Protein AF-A0A286PGG1-F1 (afdb_monomer_lite)

Structure (mmCIF, N/CA/C/O backbone):
data_AF-A0A286PGG1-F1
#
_entry.id   AF-A0A286PGG1-F1
#
loop_
_atom_site.group_PDB
_atom_site.id
_atom_site.type_symbol
_atom_site.label_atom_id
_atom_site.label_alt_id
_atom_site.label_comp_id
_atom_site.label_asym_id
_atom_site.label_entity_id
_atom_site.label_seq_id
_atom_site.pdbx_PDB_ins_code
_atom_site.Cartn_x
_atom_site.Cartn_y
_atom_site.Cartn_z
_atom_site.occupancy
_atom_site.B_iso_or_equiv
_atom_site.auth_seq_id
_atom_site.auth_comp_id
_atom_site.auth_asym_id
_atom_site.auth_atom_id
_atom_site.pdbx_PDB_model_num
ATOM 1 N N . MET A 1 1 ? -2.793 -13.727 -3.848 1.00 51.97 1 MET A N 1
ATOM 2 C CA . MET A 1 1 ? -1.692 -13.984 -4.809 1.00 51.97 1 MET A CA 1
ATOM 3 C C . MET A 1 1 ? -1.662 -12.856 -5.827 1.00 51.97 1 MET A C 1
ATOM 5 O O . MET A 1 1 ? -2.693 -12.592 -6.429 1.00 51.97 1 MET A O 1
ATOM 9 N N . ILE A 1 2 ? -0.510 -12.200 -5.996 1.00 56.69 2 ILE A N 1
ATOM 10 C CA . ILE A 1 2 ? -0.256 -11.207 -7.059 1.00 56.69 2 ILE A CA 1
ATOM 11 C C . ILE A 1 2 ? -0.331 -11.961 -8.397 1.00 56.69 2 ILE A C 1
ATOM 13 O O . ILE A 1 2 ? 0.370 -12.958 -8.578 1.00 56.69 2 ILE A O 1
ATOM 17 N N . ARG A 1 3 ? -1.233 -11.553 -9.293 1.00 58.34 3 ARG A N 1
ATOM 18 C CA . ARG A 1 3 ? -1.637 -12.267 -10.521 1.00 58.34 3 ARG A CA 1
ATOM 19 C C . ARG A 1 3 ? -0.759 -11.887 -11.724 1.00 58.34 3 ARG A C 1
ATOM 21 O O . ARG A 1 3 ? -1.240 -11.762 -12.852 1.00 58.34 3 ARG A O 1
ATOM 28 N N . SER A 1 4 ? 0.545 -11.713 -11.529 1.00 55.69 4 SER A N 1
ATOM 29 C CA . SER A 1 4 ? 1.477 -11.476 -12.635 1.00 55.69 4 SER A CA 1
ATOM 30 C C . SER A 1 4 ? 1.991 -12.803 -13.204 1.00 55.69 4 SER A C 1
ATOM 32 O O . SER A 1 4 ? 2.925 -13.410 -12.692 1.00 55.69 4 SER A O 1
ATOM 34 N N . ARG A 1 5 ? 1.369 -13.245 -14.306 1.00 52.41 5 ARG A N 1
ATOM 35 C CA . ARG A 1 5 ? 1.779 -14.401 -15.133 1.00 52.41 5 ARG A CA 1
ATOM 36 C C . ARG A 1 5 ? 3.181 -14.269 -15.763 1.00 52.41 5 ARG A C 1
ATOM 38 O O . ARG A 1 5 ? 3.657 -15.228 -16.347 1.00 52.41 5 ARG A O 1
ATOM 45 N N . TRP A 1 6 ? 3.848 -13.125 -15.602 1.00 49.66 6 TRP A N 1
ATOM 46 C CA . TRP A 1 6 ? 5.205 -12.853 -16.077 1.00 49.66 6 TRP A CA 1
ATOM 47 C C . TRP A 1 6 ? 5.918 -12.010 -15.018 1.00 49.66 6 TRP A C 1
ATOM 49 O O . TRP A 1 6 ? 5.632 -10.821 -14.859 1.00 49.66 6 TRP A O 1
ATOM 59 N N . ARG A 1 7 ? 6.773 -12.633 -14.200 1.00 60.97 7 ARG A N 1
ATOM 60 C CA . ARG A 1 7 ? 7.507 -11.922 -13.145 1.00 60.97 7 ARG A CA 1
ATOM 61 C C . ARG A 1 7 ? 8.819 -11.387 -13.704 1.00 60.97 7 ARG A C 1
ATOM 63 O O . ARG A 1 7 ? 9.775 -12.135 -13.840 1.00 60.97 7 ARG A O 1
ATOM 70 N N . ILE A 1 8 ? 8.860 -10.081 -13.951 1.00 71.38 8 ILE A N 1
ATOM 71 C CA . ILE A 1 8 ? 10.112 -9.338 -14.169 1.00 71.38 8 ILE A CA 1
ATOM 72 C C . ILE A 1 8 ? 10.928 -9.272 -12.864 1.00 71.38 8 ILE A C 1
ATOM 74 O O . ILE A 1 8 ? 12.152 -9.261 -12.900 1.00 71.38 8 ILE A O 1
ATOM 78 N N . LEU A 1 9 ? 10.258 -9.265 -11.700 1.00 80.75 9 LEU A N 1
ATOM 79 C CA . LEU A 1 9 ? 10.884 -9.129 -10.381 1.00 80.75 9 LEU A CA 1
ATOM 80 C C . LEU A 1 9 ? 10.349 -10.147 -9.353 1.00 80.75 9 LEU A C 1
ATOM 82 O O . LEU A 1 9 ? 9.173 -10.531 -9.414 1.00 80.75 9 LEU A O 1
ATOM 86 N N . PRO A 1 10 ? 11.175 -10.560 -8.368 1.00 86.44 10 PRO A N 1
ATOM 87 C CA . PRO A 1 10 ? 10.739 -11.405 -7.259 1.00 86.44 10 PRO A CA 1
ATOM 88 C C . PRO A 1 10 ? 9.648 -10.736 -6.402 1.00 86.44 10 PRO A C 1
ATOM 90 O O . PRO A 1 10 ? 9.682 -9.519 -6.202 1.00 86.44 10 PRO A O 1
ATOM 93 N N . PRO A 1 11 ? 8.713 -11.507 -5.811 1.00 84.38 11 PRO A N 1
ATOM 94 C CA . PRO A 1 11 ? 7.601 -10.960 -5.028 1.00 84.38 11 PRO A CA 1
ATOM 95 C C . PRO A 1 11 ? 8.037 -10.143 -3.807 1.00 84.38 11 PRO A C 1
ATOM 97 O O . PRO A 1 11 ? 7.380 -9.157 -3.492 1.00 84.38 11 PRO A O 1
ATOM 100 N N . GLY A 1 12 ? 9.152 -10.496 -3.158 1.00 88.81 12 GLY A N 1
ATOM 101 C CA . GLY A 1 12 ? 9.703 -9.698 -2.056 1.00 88.81 12 GLY A CA 1
ATOM 102 C C . GLY A 1 12 ? 10.110 -8.292 -2.505 1.00 88.81 12 GLY A C 1
ATOM 103 O O . GLY A 1 12 ? 9.790 -7.311 -1.842 1.00 88.81 12 GLY A O 1
ATOM 104 N N . LYS A 1 13 ? 10.722 -8.171 -3.689 1.00 91.00 13 LYS A N 1
ATOM 105 C CA . LYS A 1 13 ? 11.113 -6.875 -4.255 1.00 91.00 13 LYS A CA 1
ATOM 106 C C . LYS A 1 13 ? 9.897 -6.055 -4.692 1.00 91.00 13 LYS A C 1
ATOM 108 O O . LYS A 1 13 ? 9.842 -4.865 -4.407 1.00 91.00 13 LYS A O 1
ATOM 113 N N . ILE A 1 14 ? 8.887 -6.697 -5.285 1.00 91.06 14 ILE A N 1
ATOM 114 C CA . ILE A 1 14 ? 7.594 -6.055 -5.578 1.00 91.06 14 ILE A CA 1
ATOM 115 C C . ILE A 1 14 ? 6.960 -5.509 -4.290 1.00 91.06 14 ILE A C 1
ATOM 117 O O . ILE A 1 14 ? 6.518 -4.362 -4.266 1.00 91.06 14 ILE A O 1
ATOM 121 N N . ALA A 1 15 ? 6.954 -6.294 -3.208 1.00 91.75 15 ALA A N 1
ATOM 122 C CA . ALA A 1 15 ? 6.398 -5.870 -1.927 1.00 91.75 15 ALA A CA 1
ATOM 123 C C . ALA A 1 15 ? 7.135 -4.650 -1.352 1.00 91.75 15 ALA A C 1
ATOM 125 O O . ALA A 1 15 ? 6.480 -3.694 -0.947 1.00 91.75 15 ALA A O 1
ATOM 126 N N . VAL A 1 16 ? 8.473 -4.637 -1.377 1.00 93.56 16 VAL A N 1
ATOM 127 C CA . VAL A 1 16 ? 9.272 -3.477 -0.937 1.00 93.56 16 VAL A CA 1
ATOM 128 C C . VAL A 1 16 ? 8.961 -2.238 -1.776 1.00 93.56 16 VAL A C 1
ATOM 130 O O . VAL A 1 16 ? 8.740 -1.169 -1.213 1.00 93.56 16 VAL A O 1
ATOM 133 N N . ILE A 1 17 ? 8.877 -2.378 -3.104 1.00 92.38 17 ILE A N 1
ATOM 134 C CA . ILE A 1 17 ? 8.557 -1.261 -4.002 1.00 92.38 17 ILE A CA 1
ATOM 135 C C . ILE A 1 17 ? 7.191 -0.660 -3.663 1.00 92.38 17 ILE A C 1
ATOM 137 O O . ILE A 1 17 ? 7.060 0.553 -3.506 1.00 92.38 17 ILE A O 1
ATOM 141 N N . VAL A 1 18 ? 6.169 -1.504 -3.524 1.00 91.19 18 VAL A N 1
ATOM 142 C CA . VAL A 1 18 ? 4.814 -1.039 -3.217 1.00 91.19 18 VAL A CA 1
ATOM 143 C C . VAL A 1 18 ? 4.739 -0.438 -1.812 1.00 91.19 18 VAL A C 1
ATOM 145 O O . VAL A 1 18 ? 4.086 0.586 -1.630 1.00 91.19 18 VAL A O 1
ATOM 148 N N . LEU A 1 19 ? 5.426 -1.017 -0.824 1.00 90.94 19 LEU A N 1
ATOM 149 C CA . LEU A 1 19 ? 5.495 -0.451 0.524 1.00 90.94 19 LEU A CA 1
ATOM 150 C C . LEU A 1 19 ? 6.193 0.911 0.538 1.00 90.94 19 LEU A C 1
ATOM 152 O O . LEU A 1 19 ? 5.738 1.794 1.257 1.00 90.94 19 LEU A O 1
ATOM 156 N N . ALA A 1 20 ? 7.234 1.115 -0.273 1.00 91.38 20 ALA A N 1
ATOM 157 C CA . ALA A 1 20 ? 7.878 2.417 -0.421 1.00 91.38 20 ALA A CA 1
ATOM 158 C C . ALA A 1 20 ? 6.911 3.469 -0.992 1.00 91.38 20 ALA A C 1
ATOM 160 O O . ALA A 1 20 ? 6.828 4.580 -0.470 1.00 91.38 20 ALA A O 1
ATOM 161 N N . VAL A 1 21 ? 6.113 3.095 -1.998 1.00 88.81 21 VAL A N 1
ATOM 162 C CA . VAL A 1 21 ? 5.070 3.968 -2.561 1.00 88.81 21 VAL A CA 1
ATOM 163 C C . VAL A 1 21 ? 3.970 4.269 -1.534 1.00 88.81 21 VAL A C 1
ATOM 165 O O . VAL A 1 21 ? 3.554 5.412 -1.417 1.00 88.81 21 VAL A O 1
ATOM 168 N N . LEU A 1 22 ? 3.494 3.272 -0.779 1.00 86.50 22 LEU A N 1
ATOM 169 C CA . LEU A 1 22 ? 2.368 3.443 0.152 1.00 86.50 22 LEU A CA 1
ATOM 170 C C . LEU A 1 22 ? 2.752 4.115 1.477 1.00 86.50 22 LEU A C 1
ATOM 172 O O . LEU A 1 22 ? 1.983 4.916 1.994 1.00 86.50 22 LEU A O 1
ATOM 176 N N . ARG A 1 23 ? 3.905 3.767 2.061 1.00 84.38 23 ARG A N 1
ATOM 177 C CA . ARG A 1 23 ? 4.311 4.245 3.397 1.00 84.38 23 ARG A CA 1
ATOM 178 C C . ARG A 1 23 ? 5.139 5.519 3.356 1.00 84.38 23 ARG A C 1
ATOM 180 O O . ARG A 1 23 ? 5.100 6.291 4.308 1.00 84.38 23 ARG A O 1
ATOM 187 N N . HIS A 1 24 ? 5.915 5.709 2.293 1.00 83.94 24 HIS A N 1
ATOM 188 C CA . HIS A 1 24 ? 6.861 6.819 2.186 1.00 83.94 24 HIS A CA 1
ATOM 189 C C . HIS A 1 24 ? 6.501 7.809 1.078 1.00 83.94 24 HIS A C 1
ATOM 191 O O . HIS A 1 24 ? 7.273 8.736 0.852 1.00 83.94 24 HIS A O 1
ATOM 197 N N . ASP A 1 25 ? 5.354 7.622 0.412 1.00 83.88 25 ASP A N 1
ATOM 198 C CA . ASP A 1 25 ? 4.888 8.466 -0.696 1.00 83.88 25 ASP A CA 1
ATOM 199 C C . ASP A 1 25 ? 5.953 8.632 -1.796 1.00 83.88 25 ASP A C 1
ATOM 201 O O . ASP A 1 25 ? 6.098 9.680 -2.423 1.00 83.88 25 ASP A O 1
ATOM 205 N N . GLN A 1 26 ? 6.761 7.584 -2.008 1.00 87.38 26 GLN A N 1
ATOM 206 C CA . GLN A 1 26 ? 7.784 7.604 -3.047 1.00 87.38 26 GLN A CA 1
ATOM 207 C C . GLN A 1 26 ? 7.113 7.711 -4.413 1.00 87.38 26 GLN A C 1
ATOM 209 O O . GLN A 1 26 ? 6.152 6.986 -4.712 1.00 87.38 26 GLN A O 1
ATOM 214 N N . ARG A 1 27 ? 7.638 8.595 -5.268 1.00 90.25 27 ARG A N 1
ATOM 215 C CA . ARG A 1 27 ? 7.114 8.767 -6.623 1.00 90.25 27 ARG A CA 1
ATOM 216 C C . ARG A 1 27 ? 7.208 7.443 -7.367 1.00 90.25 27 ARG A C 1
ATOM 218 O O . ARG A 1 27 ? 8.247 6.785 -7.410 1.00 90.25 27 ARG A O 1
ATOM 225 N N . ARG A 1 28 ? 6.102 7.055 -7.999 1.00 88.62 28 ARG A N 1
ATOM 226 C CA . ARG A 1 28 ? 6.035 5.804 -8.765 1.00 88.62 28 ARG A CA 1
ATOM 227 C C . ARG A 1 28 ? 6.998 5.812 -9.942 1.00 88.62 28 ARG A C 1
ATOM 229 O O . ARG A 1 28 ? 7.545 4.760 -10.241 1.00 88.62 28 ARG A O 1
ATOM 236 N N . ALA A 1 29 ? 7.219 6.974 -10.555 1.00 90.31 29 ALA A N 1
ATOM 237 C CA . ALA A 1 29 ? 8.214 7.166 -11.604 1.00 90.31 29 ALA A CA 1
ATOM 238 C C . ALA A 1 29 ? 9.633 6.817 -11.120 1.00 90.31 29 ALA A C 1
ATOM 240 O O . ALA A 1 29 ? 10.320 6.044 -11.783 1.00 90.31 29 ALA A O 1
ATOM 241 N N . ASP A 1 30 ? 10.031 7.281 -9.933 1.00 92.56 30 ASP A N 1
ATOM 242 C CA . ASP A 1 30 ? 11.362 7.015 -9.364 1.00 92.56 30 ASP A CA 1
ATOM 243 C C . ASP A 1 30 ? 11.529 5.524 -9.047 1.00 92.56 30 ASP A C 1
ATOM 245 O O . ASP A 1 30 ? 12.528 4.894 -9.400 1.00 92.56 30 ASP A O 1
ATOM 249 N N . MET A 1 31 ? 10.494 4.919 -8.459 1.00 93.69 31 MET A N 1
ATOM 250 C CA . MET A 1 31 ? 10.473 3.485 -8.172 1.00 93.69 31 MET A CA 1
ATOM 251 C C . MET A 1 31 ? 10.442 2.624 -9.439 1.00 93.69 31 MET A C 1
ATOM 253 O O . MET A 1 31 ? 10.984 1.519 -9.439 1.00 93.69 31 MET A O 1
ATOM 257 N N . ALA A 1 32 ? 9.819 3.104 -10.511 1.00 92.06 32 ALA A N 1
ATOM 258 C CA . ALA A 1 32 ? 9.775 2.435 -11.803 1.00 92.06 32 ALA A CA 1
ATOM 259 C C . ALA A 1 32 ? 11.144 2.490 -12.498 1.00 92.06 32 ALA A C 1
ATOM 261 O O . ALA A 1 32 ? 11.693 1.443 -12.852 1.00 92.06 32 ALA A O 1
ATOM 262 N N . GLY A 1 33 ? 11.737 3.686 -12.587 1.00 93.31 33 GLY A N 1
ATOM 263 C CA . GLY A 1 33 ? 13.061 3.910 -13.167 1.00 93.31 33 GLY A CA 1
ATOM 264 C C . GLY A 1 33 ? 14.156 3.128 -12.442 1.00 93.31 33 GLY A C 1
ATOM 265 O O . GLY A 1 33 ? 14.895 2.378 -13.075 1.00 93.31 33 GLY A O 1
ATOM 266 N N . GLY A 1 34 ? 14.190 3.187 -11.105 1.00 91.81 34 GLY A N 1
ATOM 267 C CA . GLY A 1 34 ? 15.169 2.456 -10.288 1.00 91.81 34 GLY A CA 1
ATOM 268 C C . GLY A 1 34 ? 15.036 0.927 -10.332 1.00 91.81 34 GLY A C 1
ATOM 269 O O . GLY A 1 34 ? 15.908 0.216 -9.833 1.00 91.81 34 GLY A O 1
ATOM 270 N N . ASN A 1 35 ? 13.955 0.398 -10.916 1.00 89.44 35 ASN A N 1
ATOM 271 C CA . ASN A 1 35 ? 13.709 -1.041 -11.038 1.00 89.44 35 ASN A CA 1
ATOM 272 C C . ASN A 1 35 ? 13.520 -1.512 -12.487 1.00 89.44 35 ASN A C 1
ATOM 274 O O . ASN A 1 35 ? 13.144 -2.667 -12.686 1.00 89.44 35 ASN A O 1
ATOM 278 N N . ASN A 1 36 ? 13.804 -0.656 -13.476 1.00 92.62 36 ASN A N 1
ATOM 279 C CA . ASN A 1 36 ? 13.677 -0.946 -14.906 1.00 92.62 36 ASN A CA 1
ATOM 280 C C . ASN A 1 36 ? 12.300 -1.525 -15.296 1.00 92.62 36 ASN A C 1
ATOM 282 O O . ASN A 1 36 ? 12.191 -2.504 -16.035 1.00 92.62 36 ASN A O 1
ATOM 286 N N . VAL A 1 37 ? 11.232 -0.943 -14.748 1.00 91.56 37 VAL A N 1
ATOM 287 C CA . VAL A 1 37 ? 9.842 -1.293 -15.070 1.00 91.56 37 VAL A CA 1
ATOM 288 C C . VAL A 1 37 ? 9.049 -0.048 -15.427 1.00 91.56 37 VAL A C 1
ATOM 290 O O . VAL A 1 37 ? 9.463 1.068 -15.135 1.00 91.56 37 VAL A O 1
ATOM 293 N N . SER A 1 38 ? 7.882 -0.222 -16.046 1.00 91.06 38 SER A N 1
ATOM 294 C CA . SER A 1 38 ? 6.990 0.905 -16.316 1.00 91.06 38 SER A CA 1
ATOM 295 C C . SER A 1 38 ? 6.287 1.389 -15.044 1.00 91.06 38 SER A C 1
ATOM 297 O O . SER A 1 38 ? 5.946 0.604 -14.153 1.00 91.06 38 SER A O 1
ATOM 299 N N . GLU A 1 39 ? 5.952 2.679 -14.995 1.00 93.06 39 GLU A N 1
ATOM 300 C CA . GLU A 1 39 ?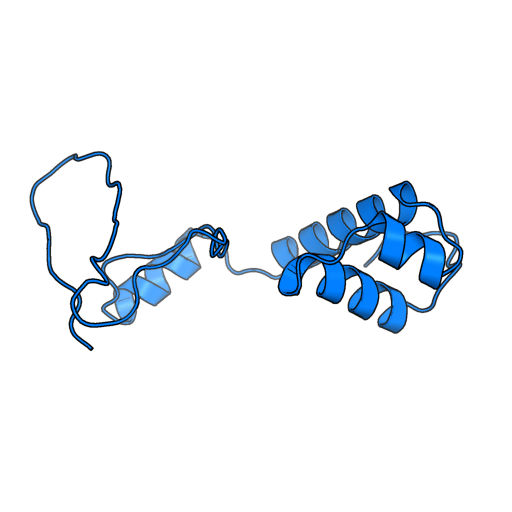 5.129 3.237 -13.916 1.00 93.06 39 GLU A CA 1
ATOM 301 C C . GLU A 1 39 ? 3.759 2.538 -13.817 1.00 93.06 39 GLU A C 1
ATOM 303 O O . GLU A 1 39 ? 3.254 2.266 -12.724 1.00 93.06 39 GLU A O 1
ATOM 308 N N . SER A 1 40 ? 3.180 2.155 -14.961 1.00 91.56 40 SER A N 1
ATOM 309 C CA . SER A 1 40 ? 1.932 1.385 -15.020 1.00 91.56 40 SER A CA 1
ATOM 310 C C . SER A 1 40 ? 2.042 0.017 -14.337 1.00 91.56 40 SER A C 1
ATOM 312 O O . SER A 1 40 ? 1.072 -0.440 -13.726 1.00 91.56 40 SER A O 1
ATOM 314 N N . THR A 1 41 ? 3.223 -0.608 -14.371 1.00 91.62 41 THR A N 1
ATOM 315 C CA . THR A 1 41 ? 3.505 -1.871 -13.676 1.00 91.62 41 THR A CA 1
ATOM 316 C C . THR A 1 41 ? 3.535 -1.665 -12.163 1.00 91.62 41 THR A C 1
ATOM 318 O O . THR A 1 41 ? 2.902 -2.426 -11.431 1.00 91.62 41 THR A O 1
ATOM 321 N N . VAL A 1 42 ? 4.175 -0.590 -11.689 1.00 91.19 42 VAL A N 1
ATOM 322 C CA . VAL A 1 42 ? 4.180 -0.221 -10.262 1.00 91.19 42 VAL A CA 1
ATOM 323 C C . VAL A 1 42 ? 2.762 0.088 -9.769 1.00 91.19 42 VAL A C 1
ATOM 325 O O . VAL A 1 42 ? 2.359 -0.395 -8.709 1.00 91.19 42 VAL A O 1
ATOM 328 N N . ARG A 1 43 ? 1.961 0.822 -10.560 1.00 91.12 43 ARG A N 1
ATOM 329 C CA . ARG A 1 43 ? 0.540 1.075 -10.260 1.00 91.12 43 ARG A CA 1
ATOM 330 C C . ARG A 1 43 ? -0.244 -0.230 -10.119 1.00 91.12 43 ARG A C 1
ATOM 332 O O . ARG A 1 43 ? -0.971 -0.398 -9.147 1.00 91.12 43 ARG A O 1
ATOM 339 N N . ARG A 1 44 ? -0.067 -1.164 -11.055 1.00 92.06 44 ARG A N 1
ATOM 340 C CA . ARG A 1 44 ? -0.739 -2.467 -11.016 1.00 92.06 44 ARG A CA 1
ATOM 341 C C . ARG A 1 44 ? -0.346 -3.277 -9.778 1.00 92.06 44 ARG A C 1
ATOM 343 O O . ARG A 1 44 ? -1.215 -3.847 -9.129 1.00 92.06 44 ARG A O 1
ATOM 350 N N . TRP A 1 45 ? 0.940 -3.326 -9.429 1.00 92.00 45 TRP A N 1
ATOM 351 C CA . TRP A 1 45 ? 1.387 -4.029 -8.222 1.00 92.00 45 TRP A CA 1
ATOM 352 C C . TRP A 1 45 ? 0.819 -3.426 -6.943 1.00 92.00 45 TRP A C 1
ATOM 354 O O . TRP A 1 45 ? 0.454 -4.175 -6.039 1.00 92.00 45 TRP A O 1
ATOM 364 N N . ARG A 1 46 ? 0.705 -2.094 -6.877 1.00 91.25 46 ARG A N 1
ATOM 365 C CA . ARG A 1 46 ? 0.025 -1.405 -5.776 1.00 91.25 46 ARG A CA 1
ATOM 366 C C . ARG A 1 46 ? -1.414 -1.894 -5.635 1.00 91.25 46 ARG A C 1
ATOM 368 O O . ARG A 1 46 ? -1.807 -2.283 -4.540 1.00 91.25 46 ARG A O 1
ATOM 375 N N . ASP A 1 47 ? -2.168 -1.915 -6.729 1.00 91.88 47 ASP A N 1
ATOM 376 C CA . ASP A 1 47 ? -3.585 -2.293 -6.710 1.00 91.88 47 ASP A CA 1
ATOM 377 C C . ASP A 1 47 ? -3.771 -3.771 -6.326 1.00 91.88 47 ASP A C 1
ATOM 379 O O . ASP A 1 47 ? -4.620 -4.105 -5.501 1.00 91.88 47 ASP A O 1
ATOM 383 N N . GLU A 1 48 ? -2.921 -4.660 -6.850 1.00 90.56 48 GLU A N 1
ATOM 384 C CA . GLU A 1 48 ? -2.933 -6.078 -6.481 1.00 90.56 48 GLU A CA 1
ATOM 385 C C . GLU A 1 48 ? -2.570 -6.298 -5.005 1.00 90.56 48 GLU A C 1
ATOM 387 O O . GLU A 1 48 ? -3.189 -7.134 -4.342 1.00 90.56 48 GLU A O 1
ATOM 392 N N . LEU A 1 49 ? -1.596 -5.556 -4.464 1.00 89.50 49 LEU A N 1
ATOM 393 C CA . LEU A 1 49 ? -1.244 -5.666 -3.049 1.00 89.50 49 LEU A CA 1
ATOM 394 C C . LEU A 1 49 ? -2.373 -5.149 -2.152 1.00 89.50 49 LEU A C 1
ATOM 396 O O . LEU A 1 49 ? -2.702 -5.816 -1.175 1.00 89.50 49 LEU A O 1
ATOM 400 N N . ILE A 1 50 ? -2.997 -4.018 -2.500 1.00 88.50 50 ILE A N 1
ATOM 401 C CA . ILE A 1 50 ? -4.164 -3.493 -1.775 1.00 88.50 50 ILE A CA 1
ATOM 402 C C . ILE A 1 50 ? -5.285 -4.532 -1.767 1.00 88.50 50 ILE A C 1
ATOM 404 O O . ILE A 1 50 ? -5.835 -4.811 -0.708 1.00 88.50 50 ILE A O 1
ATOM 408 N N . ALA A 1 51 ? -5.581 -5.164 -2.905 1.00 89.38 51 ALA A N 1
ATOM 409 C CA . ALA A 1 51 ? -6.607 -6.202 -2.979 1.00 89.38 51 ALA A CA 1
ATOM 410 C C . ALA A 1 51 ? -6.288 -7.414 -2.083 1.00 89.38 51 ALA A C 1
ATOM 412 O O . ALA A 1 51 ? -7.178 -7.957 -1.431 1.00 89.38 51 ALA A O 1
ATOM 413 N N . ILE A 1 52 ? -5.019 -7.832 -2.014 1.00 89.50 52 ILE A N 1
ATOM 414 C CA . ILE A 1 52 ? -4.585 -8.936 -1.142 1.00 89.50 52 ILE A CA 1
ATOM 415 C C . ILE A 1 52 ? -4.714 -8.556 0.333 1.00 89.50 52 ILE A C 1
ATOM 417 O O . ILE A 1 52 ? -5.223 -9.352 1.118 1.00 89.50 52 ILE A O 1
ATOM 421 N N . LEU A 1 53 ? -4.272 -7.353 0.704 1.00 86.75 53 LEU A N 1
ATOM 422 C CA . LEU A 1 53 ? -4.380 -6.853 2.073 1.00 86.75 53 LEU A CA 1
ATOM 423 C C . LEU A 1 53 ? -5.847 -6.689 2.482 1.00 86.75 53 LEU A C 1
ATOM 425 O O . LEU A 1 53 ? -6.221 -7.104 3.572 1.00 86.75 53 LEU A O 1
ATOM 429 N N . ALA A 1 54 ? -6.691 -6.167 1.592 1.00 87.31 54 ALA A N 1
ATOM 430 C CA . ALA A 1 54 ? -8.122 -6.012 1.827 1.00 87.31 54 ALA A CA 1
ATOM 431 C C . ALA A 1 54 ? -8.821 -7.362 2.036 1.00 87.31 54 ALA A C 1
ATOM 433 O O . ALA A 1 54 ? -9.661 -7.483 2.920 1.00 87.31 54 ALA A O 1
ATOM 434 N N . ALA A 1 55 ? -8.439 -8.398 1.283 1.00 89.88 55 ALA A N 1
ATOM 435 C CA . ALA A 1 55 ? -8.974 -9.746 1.469 1.00 89.88 55 ALA A CA 1
ATOM 436 C C . ALA A 1 55 ? -8.567 -10.384 2.814 1.00 89.88 55 ALA A C 1
ATOM 438 O O . ALA A 1 55 ? -9.254 -11.281 3.296 1.00 89.88 55 ALA A O 1
ATOM 439 N N . GLN A 1 56 ? -7.453 -9.944 3.409 1.00 87.75 56 GLN A N 1
ATOM 440 C CA . GLN A 1 56 ? -6.980 -10.396 4.724 1.00 87.75 56 GLN A CA 1
ATOM 441 C C . GLN A 1 56 ? -7.479 -9.514 5.875 1.00 87.75 56 GLN A C 1
ATOM 443 O O . GLN A 1 56 ? -7.435 -9.933 7.033 1.00 87.75 56 GLN A O 1
ATOM 448 N N . ALA A 1 57 ? -7.927 -8.294 5.578 1.00 85.00 57 ALA A N 1
ATOM 449 C CA . ALA A 1 57 ? -8.364 -7.343 6.581 1.00 85.00 57 ALA A CA 1
ATOM 450 C C . ALA A 1 57 ? -9.654 -7.821 7.274 1.00 85.00 57 ALA A C 1
ATOM 452 O O . ALA A 1 57 ? -10.529 -8.421 6.638 1.00 85.00 57 ALA A O 1
ATOM 453 N N . PRO A 1 58 ? -9.812 -7.551 8.584 1.00 83.44 58 PRO A N 1
ATOM 454 C CA . PRO A 1 58 ? -11.085 -7.771 9.249 1.00 83.44 58 PRO A CA 1
ATOM 455 C C . PRO A 1 58 ? -12.160 -6.913 8.584 1.00 83.44 58 PRO A C 1
ATOM 457 O O . PRO A 1 58 ? -11.917 -5.766 8.207 1.00 83.44 58 PRO A O 1
ATOM 460 N N . ARG A 1 59 ? -13.373 -7.460 8.475 1.00 85.06 59 ARG A N 1
ATOM 461 C CA . ARG A 1 59 ? -14.526 -6.680 8.021 1.00 85.06 59 ARG A CA 1
ATOM 462 C C . ARG A 1 59 ? -14.711 -5.461 8.924 1.00 85.06 59 ARG A C 1
ATOM 464 O O . ARG A 1 59 ? -14.467 -5.547 10.130 1.00 85.06 59 ARG A O 1
ATOM 471 N N . LEU A 1 60 ? -15.178 -4.358 8.341 1.00 81.31 60 LEU A N 1
ATOM 472 C CA . LEU A 1 60 ? -15.352 -3.089 9.046 1.00 81.31 60 LEU A CA 1
ATOM 473 C C . LEU A 1 60 ? -16.192 -3.249 10.322 1.00 81.31 60 LEU A C 1
ATOM 475 O O . LEU A 1 60 ? -15.805 -2.740 11.365 1.00 81.31 60 LEU A O 1
ATOM 479 N N . ASP A 1 61 ? -17.269 -4.038 10.274 1.00 83.88 61 ASP A N 1
ATOM 480 C CA . ASP A 1 61 ? -18.121 -4.335 11.432 1.00 83.88 61 ASP A CA 1
ATOM 481 C C . ASP A 1 61 ? -17.340 -4.968 12.597 1.00 83.88 61 ASP A C 1
ATOM 483 O O . ASP A 1 61 ? -17.452 -4.535 13.745 1.00 83.88 61 ASP A O 1
ATOM 487 N N . ARG A 1 62 ? -16.465 -5.936 12.302 1.00 86.62 62 ARG A N 1
ATOM 488 C CA . ARG A 1 62 ? -15.614 -6.591 13.308 1.00 86.62 62 ARG A CA 1
ATOM 489 C C . ARG A 1 62 ? -14.537 -5.658 13.843 1.00 86.62 62 ARG A C 1
ATOM 491 O O . ARG A 1 62 ? -14.214 -5.719 15.029 1.00 86.62 62 ARG A O 1
ATOM 498 N N . ALA A 1 63 ? -13.971 -4.818 12.979 1.00 85.00 63 ALA A N 1
ATOM 499 C CA . ALA A 1 63 ? -12.985 -3.823 13.376 1.00 85.00 63 ALA A CA 1
ATOM 500 C C . ALA A 1 63 ? -13.605 -2.792 14.334 1.00 85.00 63 ALA A C 1
ATOM 502 O O . ALA A 1 63 ? -13.062 -2.568 15.413 1.00 85.00 63 ALA A O 1
ATOM 503 N N . LEU A 1 64 ? -14.781 -2.252 13.997 1.00 83.88 64 LEU A N 1
ATOM 504 C CA . LEU A 1 64 ? -15.510 -1.299 14.837 1.00 83.88 64 LEU A CA 1
ATOM 505 C C . LEU A 1 64 ? -15.938 -1.920 16.168 1.00 83.88 64 LEU A C 1
ATOM 507 O O . LEU A 1 64 ? -15.722 -1.323 17.218 1.00 83.88 64 LEU A O 1
ATOM 511 N N . GLN A 1 65 ? -16.460 -3.150 16.156 1.00 87.44 65 GLN A N 1
ATOM 512 C CA . GLN A 1 65 ? -16.846 -3.829 17.392 1.00 87.44 65 GLN A CA 1
ATOM 513 C C . GLN A 1 65 ? -15.643 -4.075 18.313 1.00 87.44 65 GLN A C 1
ATOM 515 O O . GLN A 1 65 ? -15.767 -3.980 19.534 1.00 87.44 65 GLN A O 1
ATOM 520 N N . ARG A 1 66 ? -14.465 -4.369 17.749 1.00 84.56 66 ARG A N 1
ATOM 521 C CA . ARG A 1 66 ? -13.227 -4.489 18.526 1.00 84.56 66 ARG A CA 1
ATOM 522 C C . ARG A 1 66 ? -12.824 -3.157 19.153 1.00 84.56 66 ARG A C 1
ATOM 524 O O . ARG A 1 66 ? -12.468 -3.159 20.325 1.00 84.56 66 ARG A O 1
ATOM 531 N N . VAL A 1 67 ? -12.901 -2.055 18.408 1.00 82.44 67 VAL A N 1
ATOM 532 C CA . VAL A 1 67 ? -12.577 -0.724 18.943 1.00 82.44 67 VAL A CA 1
ATOM 533 C C . VAL A 1 67 ? -13.548 -0.328 20.055 1.00 82.44 67 VAL A C 1
ATOM 535 O O . VAL A 1 67 ? -13.100 0.073 21.126 1.00 82.44 67 VAL A O 1
ATOM 538 N N . ALA A 1 68 ? -14.851 -0.536 19.858 1.00 83.00 68 ALA A N 1
ATOM 539 C CA . ALA A 1 68 ? -15.860 -0.258 20.878 1.00 83.00 68 ALA A CA 1
ATOM 540 C C . ALA A 1 68 ? -15.610 -1.065 22.165 1.00 83.00 68 ALA A C 1
ATOM 542 O O . ALA A 1 68 ? -15.655 -0.521 23.264 1.00 83.00 68 ALA A O 1
ATOM 543 N N . ARG A 1 69 ? -15.252 -2.355 22.045 1.00 85.62 69 ARG A N 1
ATOM 544 C CA . ARG A 1 69 ? -14.867 -3.196 23.198 1.00 85.62 69 ARG A CA 1
ATOM 545 C C . ARG A 1 69 ? -13.601 -2.718 23.908 1.00 85.62 69 ARG A C 1
ATOM 547 O O . ARG A 1 69 ? -13.421 -3.022 25.079 1.00 85.62 69 ARG A O 1
ATOM 554 N N . GLN A 1 70 ? -12.719 -2.017 23.204 1.00 84.25 70 GLN A N 1
ATOM 555 C CA . GLN A 1 70 ? -11.501 -1.427 23.759 1.00 84.25 70 GLN A CA 1
ATOM 556 C C . GLN A 1 70 ? -11.739 -0.020 24.336 1.00 84.25 70 GLN A C 1
ATOM 558 O O . GLN A 1 70 ? -10.785 0.612 24.774 1.00 84.25 70 GLN A O 1
ATOM 563 N N . GLY A 1 71 ? -12.988 0.465 24.347 1.00 81.75 71 GLY A N 1
ATOM 564 C CA . GLY A 1 71 ? -13.343 1.796 24.842 1.00 81.75 71 GLY A CA 1
ATOM 565 C C . GLY A 1 71 ? -13.021 2.931 23.868 1.00 81.75 71 GLY A C 1
ATOM 566 O O . GLY A 1 71 ? -13.013 4.090 24.269 1.00 81.75 71 GLY A O 1
ATOM 567 N N . GLY A 1 72 ? -12.731 2.625 22.599 1.00 74.06 72 GLY A N 1
ATOM 568 C CA . GLY A 1 72 ? -12.496 3.645 21.582 1.00 74.06 72 GLY A CA 1
ATOM 569 C C . GLY A 1 72 ? -13.808 4.243 21.075 1.00 74.06 72 GLY A C 1
ATOM 570 O O . GLY A 1 72 ? -14.672 3.520 20.583 1.00 74.06 72 GLY A O 1
ATOM 571 N N . GLU A 1 73 ? -13.931 5.564 21.173 1.00 65.19 73 GLU A N 1
ATOM 572 C CA . GLU A 1 73 ? -15.130 6.316 20.775 1.00 65.19 73 GLU A CA 1
ATOM 573 C C . GLU A 1 73 ? -15.048 6.848 19.331 1.00 65.19 73 GLU A C 1
ATOM 575 O O . GLU A 1 73 ? -16.064 7.066 18.678 1.00 65.19 73 GLU A O 1
ATOM 580 N N . VAL A 1 74 ? -13.831 6.994 18.789 1.00 63.72 74 VAL A N 1
ATOM 581 C CA . VAL A 1 74 ? -13.577 7.511 17.434 1.00 63.72 74 VAL A CA 1
ATOM 582 C C . VAL A 1 74 ? -12.526 6.654 16.728 1.00 63.72 74 VAL A C 1
ATOM 584 O O . VAL A 1 74 ? -11.512 6.282 17.319 1.00 63.72 74 VAL A O 1
ATOM 587 N N . VAL A 1 75 ? -12.746 6.366 15.440 1.00 66.00 75 VAL A N 1
ATOM 588 C CA . VAL A 1 75 ? -11.811 5.622 14.579 1.00 66.00 75 VAL A CA 1
ATOM 589 C C . VAL A 1 75 ? -11.440 6.458 13.361 1.00 66.00 75 VAL A C 1
ATOM 591 O O . VAL A 1 75 ? -12.309 6.921 12.627 1.00 66.00 75 VAL A O 1
ATOM 594 N N . LEU A 1 76 ? -10.138 6.599 13.103 1.00 69.12 76 LEU A N 1
ATOM 595 C CA . LEU A 1 76 ? -9.633 7.083 11.819 1.00 69.12 76 LEU A CA 1
ATOM 596 C C . LEU A 1 76 ? -9.632 5.915 10.826 1.00 69.12 76 LEU A C 1
ATOM 598 O O . LEU A 1 76 ? -8.831 4.991 10.951 1.00 69.12 76 LEU A O 1
ATOM 602 N N . ILE A 1 77 ? -10.570 5.938 9.879 1.00 65.12 77 ILE A N 1
ATOM 603 C CA . ILE A 1 77 ? -10.760 4.858 8.894 1.00 65.12 77 ILE A CA 1
ATOM 604 C C . ILE A 1 77 ?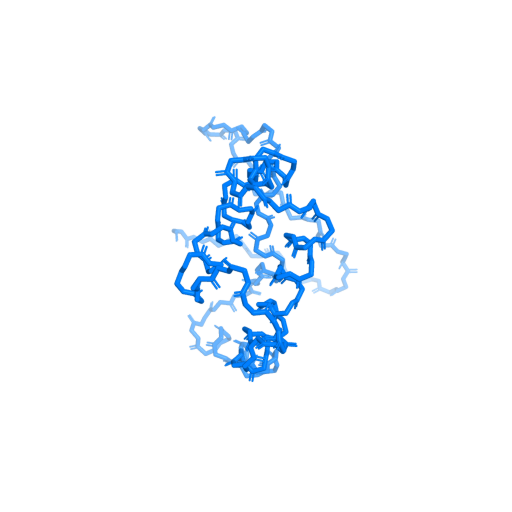 -9.741 4.968 7.762 1.00 65.12 77 ILE A C 1
ATOM 606 O O . ILE A 1 77 ? -9.178 3.967 7.321 1.00 65.12 77 ILE A O 1
ATOM 610 N N . ASP A 1 78 ? -9.491 6.190 7.306 1.00 63.75 78 ASP A N 1
ATOM 611 C CA . ASP A 1 78 ? -8.481 6.448 6.302 1.00 63.75 78 ASP A CA 1
ATOM 612 C C . ASP A 1 78 ? -7.162 6.668 7.043 1.00 63.75 78 ASP A C 1
ATOM 614 O O . ASP A 1 78 ? -6.929 7.723 7.629 1.00 63.75 78 ASP A O 1
ATOM 618 N N . GLY A 1 79 ? -6.292 5.655 7.071 1.00 52.91 79 GLY A N 1
ATOM 619 C CA . GLY A 1 79 ? -4.942 5.748 7.651 1.00 52.91 79 GLY A CA 1
ATOM 620 C C . GLY A 1 79 ? -4.049 6.809 6.984 1.00 52.91 79 GLY A C 1
ATOM 621 O O . GLY A 1 79 ? -2.855 6.894 7.273 1.00 52.91 79 GLY A O 1
ATOM 622 N N . THR A 1 80 ? -4.615 7.609 6.082 1.00 51.16 80 THR A N 1
ATOM 623 C CA . THR A 1 80 ? -4.026 8.776 5.454 1.00 51.16 80 THR A CA 1
ATOM 624 C C . THR A 1 80 ? -3.812 9.871 6.494 1.00 51.16 80 THR A C 1
ATOM 626 O O . THR A 1 80 ? -4.641 10.751 6.729 1.00 51.16 80 THR A O 1
ATOM 629 N N . LEU A 1 81 ? -2.618 9.873 7.080 1.00 46.53 81 LEU A N 1
ATOM 630 C CA . LEU A 1 81 ? -2.034 11.087 7.630 1.00 46.53 81 LEU A CA 1
ATOM 631 C C . LEU A 1 81 ? -1.697 11.991 6.435 1.00 46.53 81 LEU A C 1
ATOM 633 O O . LEU A 1 81 ? -0.575 11.982 5.933 1.00 46.53 81 LEU A O 1
ATOM 637 N N . ILE A 1 82 ? -2.692 12.726 5.922 1.00 48.34 82 ILE A N 1
ATOM 638 C CA . ILE A 1 82 ? -2.449 13.753 4.903 1.00 48.34 82 ILE A CA 1
ATOM 639 C C . ILE A 1 82 ? -1.369 14.665 5.481 1.00 48.34 82 ILE A C 1
ATOM 641 O O . ILE A 1 82 ? -1.497 15.138 6.614 1.00 48.34 82 ILE A O 1
ATOM 645 N N . ARG A 1 83 ? -0.287 14.868 4.723 1.00 40.53 83 ARG A N 1
ATOM 646 C CA . ARG A 1 83 ? 0.839 15.732 5.092 1.00 40.53 83 ARG A CA 1
ATOM 647 C C . ARG A 1 83 ? 0.377 17.191 5.049 1.00 40.53 83 ARG A C 1
ATOM 649 O O . ARG A 1 83 ? 0.711 17.953 4.155 1.00 40.53 83 ARG A O 1
ATOM 656 N N . THR A 1 84 ? -0.459 17.570 5.998 1.00 44.16 84 THR A N 1
ATOM 657 C CA . THR A 1 84 ? -0.766 18.957 6.311 1.00 44.16 84 THR A CA 1
ATOM 658 C C . THR A 1 84 ? 0.321 19.465 7.252 1.00 44.16 84 THR A C 1
ATOM 660 O O . THR A 1 84 ? 0.893 18.686 8.022 1.00 44.16 84 THR A O 1
ATOM 663 N N . GLN A 1 85 ? 0.657 20.758 7.189 1.00 50.62 85 GLN A N 1
ATOM 664 C CA . GLN A 1 85 ? 1.466 21.375 8.241 1.00 50.62 85 GLN A CA 1
ATOM 665 C C . GLN A 1 85 ? 0.711 21.229 9.567 1.00 50.62 85 GLN A C 1
ATOM 667 O O . GLN A 1 85 ? -0.177 22.018 9.889 1.00 50.62 85 GLN A O 1
ATOM 672 N N . ARG A 1 86 ? 1.035 20.184 10.329 1.00 46.25 86 ARG A N 1
ATOM 673 C CA . ARG A 1 86 ? 0.521 20.009 11.680 1.00 46.25 86 ARG A CA 1
ATOM 674 C C . ARG A 1 86 ? 1.203 21.041 12.560 1.00 46.25 86 ARG A C 1
ATOM 676 O O . ARG A 1 86 ? 2.430 21.094 12.630 1.00 46.25 86 ARG A O 1
ATOM 683 N N . ARG A 1 87 ? 0.399 21.878 13.211 1.00 50.19 87 ARG A N 1
ATOM 684 C CA . ARG A 1 87 ? 0.887 22.762 14.266 1.00 50.19 87 ARG A CA 1
ATOM 685 C C . ARG 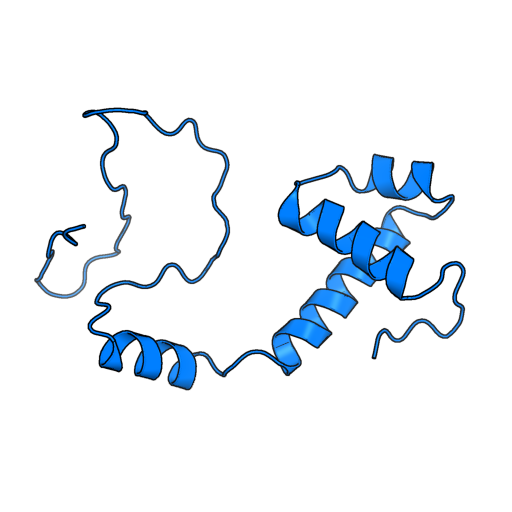A 1 87 ? 1.415 21.878 15.392 1.00 50.19 87 ARG A C 1
ATOM 687 O O . ARG A 1 87 ? 0.660 21.108 15.963 1.00 50.19 87 ARG A O 1
ATOM 694 N N . THR A 1 88 ? 2.704 21.964 15.686 1.00 50.69 88 THR A N 1
ATOM 695 C CA . THR A 1 88 ? 3.331 21.277 16.821 1.00 50.69 88 THR A CA 1
ATOM 696 C C . THR A 1 88 ? 3.215 22.111 18.101 1.00 50.69 88 THR A C 1
ATOM 698 O O . THR A 1 88 ? 3.231 23.342 18.052 1.00 50.69 88 THR A O 1
ATOM 701 N N . GLY A 1 89 ? 3.129 21.452 19.262 1.00 59.50 89 GLY A N 1
ATOM 702 C CA . GLY A 1 89 ? 3.054 22.095 20.585 1.00 59.50 89 GLY A CA 1
ATOM 703 C C . GLY A 1 89 ? 1.619 22.334 21.073 1.00 59.50 89 GLY A C 1
ATOM 704 O O . GLY A 1 89 ? 0.684 21.721 20.575 1.00 59.50 89 GLY A O 1
ATOM 705 N N . LYS A 1 90 ? 1.413 23.259 22.025 1.00 54.06 90 LYS A N 1
ATOM 706 C CA . LYS A 1 90 ? 0.077 23.624 22.571 1.00 54.06 90 LYS A CA 1
ATOM 707 C C . LYS A 1 90 ? -0.938 24.111 21.517 1.00 54.06 90 LYS A C 1
ATOM 709 O O . LYS A 1 90 ? -2.104 24.311 21.839 1.00 54.06 90 LYS A O 1
ATOM 714 N N . ALA A 1 91 ? -0.490 24.332 20.282 1.00 53.47 91 ALA A N 1
ATOM 715 C CA . ALA A 1 91 ? -1.308 24.724 19.143 1.00 53.47 91 ALA A CA 1
ATOM 716 C C . ALA A 1 91 ? -1.809 23.532 18.297 1.00 53.47 91 ALA A C 1
ATOM 718 O O . ALA A 1 91 ? -2.516 23.766 17.312 1.00 53.47 91 ALA A O 1
ATOM 719 N N . ASP A 1 92 ? -1.456 22.289 18.656 1.00 54.00 92 ASP A N 1
ATOM 720 C CA . ASP A 1 92 ? -2.000 21.068 18.052 1.00 54.00 92 ASP A CA 1
ATOM 721 C C . ASP A 1 92 ? -3.456 20.879 18.501 1.00 54.00 92 ASP A C 1
ATOM 723 O O . ASP A 1 92 ? -3.760 20.291 19.541 1.00 54.00 92 ASP A O 1
ATOM 727 N N . ARG A 1 93 ? -4.384 21.473 17.746 1.00 53.53 93 ARG A N 1
ATOM 728 C CA . ARG A 1 93 ? -5.817 21.278 17.960 1.00 53.53 93 ARG A CA 1
ATOM 729 C C . ARG A 1 93 ? -6.242 20.024 17.205 1.00 53.53 93 ARG A C 1
ATOM 731 O O . ARG A 1 93 ? -5.981 19.904 16.009 1.00 53.53 93 ARG A O 1
ATOM 738 N N . ARG A 1 94 ? -6.932 19.111 17.896 1.00 52.53 94 ARG A N 1
ATOM 739 C CA . ARG A 1 94 ? -7.557 17.927 17.290 1.00 52.53 94 ARG A CA 1
ATOM 740 C C . ARG A 1 94 ? -8.593 18.396 16.266 1.00 52.53 94 ARG A C 1
ATOM 742 O O . ARG A 1 94 ? -9.710 18.748 16.627 1.00 52.53 94 ARG A O 1
ATOM 749 N N . ASN A 1 95 ? -8.203 18.457 14.998 1.00 48.34 95 ASN A N 1
ATOM 750 C CA . ASN A 1 95 ? -9.118 18.775 13.912 1.00 48.34 95 ASN A CA 1
ATOM 751 C C . ASN A 1 95 ? -9.928 17.516 13.595 1.00 48.34 95 ASN A C 1
ATOM 753 O O . ASN A 1 95 ? -9.421 16.584 12.973 1.00 48.34 95 ASN A O 1
ATOM 757 N N . TYR A 1 96 ? -11.173 17.498 14.061 1.00 50.16 96 TYR A N 1
ATOM 758 C CA . TYR A 1 96 ? -12.199 16.552 13.645 1.00 50.16 96 TYR A CA 1
ATOM 759 C C . TYR A 1 96 ? -13.247 17.336 12.857 1.00 50.16 96 TYR A C 1
ATOM 761 O O . TYR A 1 96 ? -13.802 18.307 13.363 1.00 50.16 96 TYR A O 1
ATOM 769 N N . SER A 1 97 ? -13.491 16.947 11.611 1.00 49.09 97 SER A N 1
ATOM 770 C CA . SER A 1 97 ? -14.633 17.417 10.830 1.00 49.09 97 SER A CA 1
ATOM 771 C C . SER A 1 97 ? -15.711 16.337 10.889 1.00 49.09 97 SER A C 1
ATOM 773 O O . SER A 1 97 ? -15.850 15.539 9.961 1.00 49.09 97 SER A O 1
ATOM 775 N N . GLY A 1 98 ? -16.410 16.248 12.018 1.00 38.81 98 GLY A N 1
ATOM 776 C CA . GLY A 1 98 ? -17.638 15.465 12.096 1.00 38.81 98 GLY A CA 1
ATOM 777 C C . GLY A 1 98 ? -18.743 16.209 11.369 1.00 38.81 98 GLY A C 1
ATOM 778 O O . GLY A 1 98 ? -18.914 17.404 11.587 1.00 38.81 98 GLY A O 1
ATOM 779 N N . CYS A 1 99 ? -19.484 15.523 10.504 1.00 30.77 99 CYS A N 1
ATOM 780 C CA . CYS A 1 99 ? -20.828 15.983 10.177 1.00 30.77 99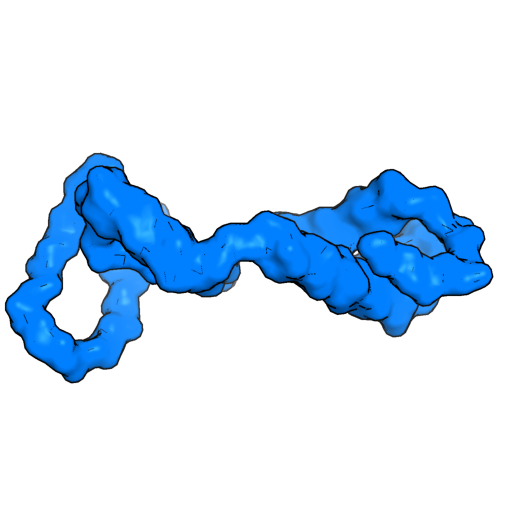 CYS A CA 1
ATOM 781 C C . CYS A 1 99 ? -21.708 15.580 11.362 1.00 30.77 99 CYS A C 1
ATOM 783 O O . CYS A 1 99 ? -21.792 14.400 11.696 1.00 30.77 99 CYS A O 1
ATOM 785 N N . GLU A 1 100 ? -22.263 16.576 12.038 1.00 38.97 100 GLU A N 1
ATOM 786 C CA . GLU A 1 100 ? -23.044 16.424 13.257 1.00 38.97 100 GLU A CA 1
ATOM 787 C C . GLU A 1 100 ? -24.389 15.744 12.958 1.00 38.97 100 GLU A C 1
ATOM 789 O O . GLU A 1 100 ? -25.207 16.235 12.176 1.00 38.97 100 GLU A O 1
ATOM 794 N N . HIS A 1 101 ? -24.611 14.594 13.589 1.00 37.03 101 HIS A N 1
ATOM 795 C CA . HIS A 1 101 ? -25.945 14.152 13.968 1.00 37.03 101 HIS A CA 1
ATOM 796 C C . HIS A 1 101 ? -25.834 13.518 15.358 1.00 37.03 101 HIS A C 1
ATOM 798 O O . HIS A 1 101 ? -25.267 12.437 15.503 1.00 37.03 101 HIS A O 1
ATOM 804 N N . ASP A 1 102 ? -26.357 14.254 16.341 1.00 37.06 102 ASP A N 1
ATOM 805 C CA . ASP A 1 102 ? -26.564 13.919 17.757 1.00 37.06 102 ASP A CA 1
ATOM 806 C C . ASP A 1 102 ? -25.345 13.912 18.716 1.00 37.06 102 ASP A C 1
ATOM 808 O O . ASP A 1 102 ? -24.679 12.907 18.959 1.00 37.06 102 ASP A O 1
ATOM 812 N N . ASP A 1 103 ? -25.094 15.093 19.300 1.00 46.19 103 ASP A N 1
ATOM 813 C CA . ASP A 1 103 ? -24.912 15.380 20.736 1.00 46.19 103 ASP A CA 1
ATOM 814 C C . ASP A 1 103 ? -24.078 14.438 21.626 1.00 46.19 103 ASP A C 1
ATOM 816 O O . ASP A 1 103 ? -24.557 13.941 22.648 1.00 46.19 103 ASP A O 1
ATOM 820 N N . ARG A 1 104 ? -22.769 14.324 21.356 1.00 39.91 104 ARG A N 1
ATOM 821 C CA . ARG A 1 104 ? -21.718 14.267 22.406 1.00 39.91 104 ARG A CA 1
ATOM 822 C C . ARG A 1 104 ? -20.319 14.367 21.799 1.00 39.91 104 ARG A C 1
ATOM 824 O O . ARG A 1 104 ? -19.802 13.422 21.215 1.00 39.91 104 ARG A O 1
ATOM 831 N N . VAL A 1 105 ? -19.668 15.514 21.991 1.00 44.16 105 VAL A N 1
ATOM 832 C CA . VAL A 1 105 ? -18.227 15.670 21.748 1.00 44.16 105 VAL A CA 1
ATOM 833 C C . VAL A 1 105 ? -17.495 15.380 23.053 1.00 44.16 105 VAL A C 1
ATOM 835 O O . VAL A 1 105 ? -17.578 16.166 23.996 1.00 44.16 105 VAL A O 1
ATOM 838 N N . VAL A 1 106 ? -16.763 14.266 23.108 1.00 44.78 106 VAL A N 1
ATOM 839 C CA . VAL A 1 106 ? -15.938 13.896 24.266 1.00 44.78 106 VAL A CA 1
ATOM 840 C C . VAL A 1 106 ? -14.455 14.022 23.891 1.00 44.78 106 VAL A C 1
ATOM 842 O O . VAL A 1 106 ? -14.023 13.486 22.866 1.00 44.78 106 VAL A O 1
ATOM 845 N N . PRO A 1 107 ? -13.636 14.761 24.660 1.00 34.16 107 PRO A N 1
ATOM 846 C CA . PRO A 1 107 ? -12.211 14.863 24.383 1.00 34.16 107 PRO A CA 1
ATOM 847 C C . PRO A 1 107 ? -11.498 13.572 24.807 1.00 34.16 107 PRO A C 1
ATOM 849 O O . PRO A 1 107 ? -11.475 13.224 25.984 1.00 34.16 107 PRO A O 1
ATOM 852 N N . ALA A 1 108 ? -10.866 12.880 23.856 1.00 37.66 108 ALA A N 1
ATOM 853 C CA . ALA A 1 108 ? -10.034 11.719 24.164 1.00 37.66 108 ALA A CA 1
ATOM 854 C C . ALA A 1 108 ? -8.763 12.148 24.924 1.00 37.66 108 ALA A C 1
ATOM 856 O O . ALA A 1 108 ? -7.955 12.933 24.418 1.00 37.66 108 ALA A O 1
ATOM 857 N N . VAL A 1 109 ? -8.609 11.630 26.143 1.00 30.69 109 VAL A N 1
ATOM 858 C CA . VAL A 1 109 ? -7.451 11.803 27.029 1.00 30.69 109 VAL A CA 1
ATOM 859 C C . VAL A 1 109 ? -6.406 10.717 26.739 1.00 30.69 109 VAL A C 1
ATOM 861 O O . VAL A 1 109 ? -6.781 9.576 26.488 1.00 30.69 109 VAL A O 1
ATOM 864 N N . ALA A 1 110 ? -5.134 11.129 26.840 1.00 32.81 110 ALA A N 1
ATOM 865 C CA . ALA A 1 110 ? -3.866 10.388 26.722 1.00 32.81 110 ALA A CA 1
ATOM 866 C C . ALA A 1 110 ? -3.548 9.783 25.344 1.00 32.81 110 ALA A C 1
ATOM 868 O O . ALA A 1 110 ? -3.986 8.657 25.034 1.00 32.81 110 ALA A O 1
#

pLDDT: mean 72.25, std 20.2, range [30.69, 93.69]

Secondary structure (DSSP, 8-state):
----SS-SS-HHHHHHHHHHHHHH---HHHHHHTTTS-HHHHHHHHHHHHHHHHHHSPPHHHHHHHHHHTT------S-------PPPSTT------PPP-SS---PPP-

Sequence (110 aa):
MIRSRWRILPPGKIAVIVLAVLRHDQRRADMAGGNNVSESTVRRWRDELIAILAAQAPRLDRALQRVARQGGEVVLIDGTLIRTQRRTGKADRRNYSGCEHDDRVVPAVA

Radius of gyration: 19.14 Å; chains: 1; bounding box: 42×39×43 Å

Organism: Streptomyces olivochromogenes (NCBI:txid196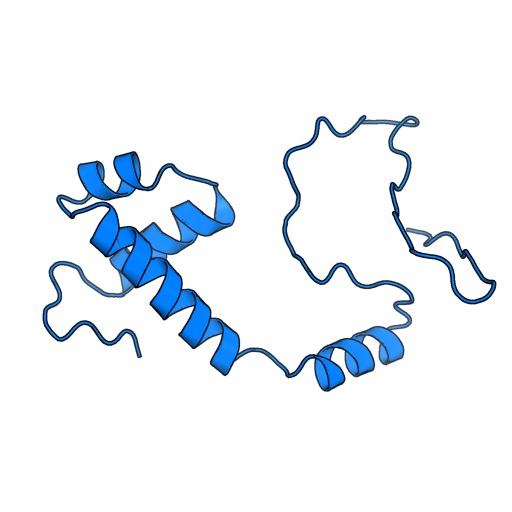3)

Foldseek 3Di:
DLPPPDDPDDPVLLVVLLCCCVVVVDDLVVSQVVSVHDSVVNVSSNVSVVVVVVVVDDDPVVVVVVCVVVVHPDDD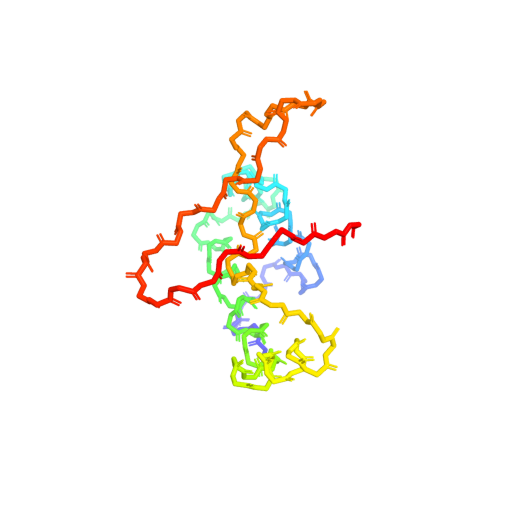PPPDPPPDPQDDDPPRDPDDPDPDDDDDDDDDDD